Protein AF-A0A1W9IZM5-F1 (afdb_monomer_lite)

Radius of gyration: 18.17 Å; chains: 1; bounding box: 38×25×52 Å

Sequence (96 aa):
MEKETPLFQLLSEVMWLQVFVILGIMIIRSTKNGTNIFLDPPPWLRPWITKSTLWSLLGRQGEIFLSYLIGSLFVAIASILAIQRLLVLARQLGYL

Secondary structure (DSSP, 8-state):
------HHHHHHHHHHHHHHHHHHHHHHHHHHTT--TTTS--TTTTTT----HHHHHTHHHHHHHHHHHHHHHHHHHHHHHHHHHHHHHHHHTT--

pLDDT: mean 80.58, std 10.21, range [38.12, 92.38]

Foldseek 3Di:
DPPLDPLVVLVVLLVVLVVLLVVLVVLLVCLVVVNRCLLPNDPVCVVVRDDDPVCVVCPNVRVSVVSNVSSVCSNVVSVVVSVVSVVSSCVVVVVD

Structure (mmCIF, N/CA/C/O backbone):
data_AF-A0A1W9IZM5-F1
#
_entry.id   AF-A0A1W9IZM5-F1
#
loop_
_atom_site.group_PDB
_atom_site.id
_atom_site.type_symbol
_atom_site.label_atom_id
_atom_site.label_alt_id
_atom_site.label_comp_id
_atom_site.label_asym_id
_atom_site.label_entity_id
_atom_site.label_seq_id
_atom_site.pdbx_PDB_ins_code
_atom_site.Cartn_x
_atom_site.Cartn_y
_atom_site.Cartn_z
_atom_site.occupancy
_atom_site.B_iso_or_equiv
_atom_site.auth_seq_id
_atom_site.auth_comp_id
_atom_site.auth_asym_id
_atom_site.auth_atom_id
_atom_site.pdbx_PDB_model_num
ATOM 1 N N . MET A 1 1 ? -22.763 15.721 21.873 1.00 38.12 1 MET A N 1
ATOM 2 C CA . MET A 1 1 ? -23.120 14.290 21.817 1.00 38.12 1 MET A CA 1
ATOM 3 C C . MET A 1 1 ? -22.360 13.684 20.654 1.00 38.12 1 MET A C 1
ATOM 5 O O . MET A 1 1 ? -22.770 13.872 19.514 1.00 38.12 1 MET A O 1
ATOM 9 N N . GLU A 1 2 ? -21.208 13.070 20.922 1.00 47.31 2 GLU A N 1
ATOM 10 C CA . GLU A 1 2 ? -20.539 12.233 19.923 1.00 47.31 2 GLU A CA 1
ATOM 11 C C . GLU A 1 2 ? -21.500 11.094 19.586 1.00 47.31 2 GLU A C 1
ATOM 13 O O . GLU A 1 2 ? -21.940 10.369 20.475 1.00 47.31 2 GLU A O 1
ATOM 18 N N . LYS A 1 3 ? -21.919 10.997 18.321 1.00 52.22 3 LYS A N 1
ATOM 19 C CA . LYS A 1 3 ? -22.671 9.833 17.857 1.00 52.22 3 LYS A CA 1
ATOM 20 C C . LYS A 1 3 ? -21.733 8.645 17.999 1.00 52.22 3 LYS A C 1
ATOM 22 O O . LYS A 1 3 ? -20.772 8.556 17.238 1.00 52.22 3 LYS A O 1
ATOM 27 N N . GLU A 1 4 ? -21.993 7.780 18.972 1.00 59.34 4 GLU A N 1
ATOM 28 C CA . GLU A 1 4 ? -21.308 6.500 19.089 1.00 59.34 4 GLU A CA 1
ATOM 29 C C . GLU A 1 4 ? -21.434 5.789 17.742 1.00 59.34 4 GLU A C 1
ATOM 31 O O . GLU A 1 4 ? -22.525 5.405 17.316 1.00 59.34 4 GLU A O 1
ATOM 36 N N . THR A 1 5 ? -20.324 5.696 17.010 1.00 68.38 5 THR A N 1
ATOM 37 C CA . THR A 1 5 ? -20.284 4.903 15.786 1.00 68.38 5 THR A CA 1
ATOM 38 C C . THR A 1 5 ? -20.634 3.471 16.170 1.00 68.38 5 THR A C 1
ATOM 40 O O . THR A 1 5 ? -19.979 2.929 17.068 1.00 68.38 5 THR A O 1
ATOM 43 N N . PRO A 1 6 ? -21.651 2.858 15.541 1.00 81.62 6 PRO A N 1
ATOM 44 C CA . PRO A 1 6 ? -22.059 1.507 15.882 1.00 81.62 6 PRO A CA 1
ATOM 45 C C . PRO A 1 6 ? -20.880 0.547 15.680 1.00 81.62 6 PRO A C 1
ATOM 47 O O . PRO A 1 6 ? -20.173 0.643 14.676 1.00 81.62 6 PRO A O 1
ATOM 50 N N . LEU A 1 7 ? -20.685 -0.397 16.609 1.00 80.06 7 LEU A N 1
ATOM 51 C CA . LEU A 1 7 ? -19.585 -1.382 16.595 1.00 80.06 7 LEU A CA 1
ATOM 52 C C . LEU A 1 7 ? -19.398 -2.049 15.223 1.00 80.06 7 LEU A C 1
ATOM 54 O O . LEU A 1 7 ? -18.277 -2.244 14.755 1.00 80.06 7 LEU A O 1
ATOM 58 N N . PHE A 1 8 ? -20.510 -2.356 14.553 1.00 82.19 8 PHE A N 1
ATOM 59 C CA . PHE A 1 8 ? -20.516 -2.941 13.215 1.00 82.19 8 PHE A CA 1
ATOM 60 C C . PHE A 1 8 ? -19.842 -2.044 12.164 1.00 82.19 8 PHE A C 1
ATOM 62 O O . PHE A 1 8 ? -19.088 -2.535 11.324 1.00 82.19 8 PHE A O 1
ATOM 69 N N . GLN A 1 9 ? -20.057 -0.728 12.231 1.00 85.94 9 GLN A N 1
ATOM 70 C CA . GLN A 1 9 ? -19.419 0.226 11.330 1.00 85.94 9 GLN A CA 1
ATOM 71 C C . GLN A 1 9 ? -17.906 0.273 11.568 1.00 85.94 9 GLN A C 1
ATOM 73 O O . GLN A 1 9 ? -17.148 0.165 10.608 1.00 85.94 9 GLN A O 1
ATOM 78 N N . LEU A 1 10 ? -17.455 0.315 12.826 1.00 83.50 10 LEU A N 1
ATOM 79 C CA . LEU A 1 10 ? -16.024 0.286 13.163 1.00 83.50 10 LEU A CA 1
ATOM 80 C C . LEU A 1 10 ? -15.337 -1.004 12.694 1.00 83.50 10 LEU A C 1
ATOM 82 O O . LEU A 1 10 ? -14.249 -0.949 12.124 1.00 83.50 10 LEU A O 1
ATOM 86 N N . LEU A 1 11 ? -15.981 -2.161 12.875 1.00 83.94 11 LEU A N 1
ATOM 87 C CA . LEU A 1 11 ? -15.480 -3.436 12.354 1.00 83.94 11 LEU A CA 1
ATOM 88 C C . LEU A 1 11 ? -15.370 -3.418 10.827 1.00 83.94 11 LEU A C 1
ATOM 90 O O . LEU A 1 11 ? -14.350 -3.839 10.279 1.00 83.94 11 LEU A O 1
ATOM 94 N N . SER A 1 12 ? -16.386 -2.892 10.139 1.00 87.25 12 SER A N 1
ATOM 95 C CA . SER A 1 12 ? -16.358 -2.773 8.680 1.00 87.25 12 SER A CA 1
ATOM 96 C C . SER A 1 12 ? -15.235 -1.845 8.198 1.00 87.25 12 SER A C 1
ATOM 98 O O . SER A 1 12 ? -14.550 -2.174 7.233 1.00 87.25 12 SER A O 1
ATOM 100 N N . GLU A 1 13 ? -14.973 -0.741 8.905 1.00 86.00 13 GLU A N 1
ATOM 101 C CA . GLU A 1 13 ? -13.875 0.183 8.606 1.00 86.00 13 GLU A CA 1
ATOM 102 C C . GLU A 1 13 ? -12.509 -0.495 8.774 1.00 86.00 13 GLU A C 1
ATOM 104 O O . GLU A 1 13 ? -11.660 -0.389 7.889 1.00 86.00 13 GLU A O 1
ATOM 109 N N . VAL A 1 14 ? -12.301 -1.249 9.861 1.00 87.00 14 VAL A N 1
ATOM 110 C CA . VAL A 1 14 ? -11.065 -2.023 10.075 1.00 87.00 14 VAL A CA 1
ATOM 111 C C . VAL A 1 14 ? -10.863 -3.046 8.957 1.00 87.00 14 VAL A C 1
ATOM 113 O O . VAL A 1 14 ? -9.756 -3.163 8.431 1.00 87.00 14 VAL A O 1
ATOM 116 N N . MET A 1 15 ? -11.917 -3.761 8.554 1.00 87.62 15 MET A N 1
ATOM 117 C CA . MET A 1 15 ? -11.843 -4.737 7.461 1.00 87.62 15 MET A CA 1
ATOM 118 C C . MET A 1 15 ? -11.510 -4.089 6.119 1.00 87.62 15 MET A C 1
ATOM 120 O O . MET A 1 15 ? -10.640 -4.585 5.403 1.00 87.62 15 MET A O 1
ATOM 124 N N . TRP A 1 16 ? -12.122 -2.948 5.801 1.00 87.38 16 TRP A N 1
ATOM 125 C CA . TRP A 1 16 ? -11.793 -2.190 4.594 1.00 87.38 16 TRP A CA 1
ATOM 126 C C . TRP A 1 16 ? -10.341 -1.709 4.578 1.00 87.38 16 TRP A C 1
ATOM 128 O O . TRP A 1 16 ? -9.688 -1.762 3.538 1.00 87.38 16 TRP A O 1
ATOM 138 N N . LEU A 1 17 ? -9.795 -1.304 5.725 1.00 89.00 17 LEU A N 1
ATOM 139 C CA . LEU A 1 17 ? -8.389 -0.912 5.829 1.00 89.00 17 LEU A CA 1
ATOM 140 C C . LEU A 1 17 ? -7.438 -2.085 5.553 1.00 89.00 17 LEU A C 1
ATOM 142 O O . LEU A 1 17 ? -6.414 -1.897 4.896 1.00 89.00 17 LEU A O 1
ATOM 146 N N . GLN A 1 18 ? -7.797 -3.310 5.948 1.00 85.62 18 GLN A N 1
ATOM 147 C CA . GLN A 1 18 ? -6.997 -4.495 5.617 1.00 85.62 18 GLN A CA 1
ATOM 148 C C . GLN A 1 18 ? -6.945 -4.780 4.109 1.00 85.62 18 GLN A C 1
ATOM 150 O O . GLN A 1 18 ? -5.927 -5.267 3.619 1.00 85.62 18 GLN A O 1
ATOM 155 N N . VAL A 1 19 ? -7.978 -4.413 3.340 1.00 89.38 19 VAL A N 1
ATOM 156 C CA . VAL A 1 19 ? -7.938 -4.515 1.869 1.00 89.38 19 VAL A CA 1
ATOM 157 C C . VAL A 1 19 ? -6.797 -3.666 1.301 1.00 89.38 19 VAL A C 1
ATOM 159 O O . VAL A 1 19 ? -6.042 -4.140 0.453 1.00 89.38 19 VAL A O 1
ATOM 162 N N . PHE A 1 20 ? -6.602 -2.445 1.809 1.00 87.00 20 PHE A N 1
ATOM 163 C CA . PHE A 1 20 ? -5.494 -1.580 1.389 1.00 87.00 20 PHE A CA 1
ATOM 164 C C . PHE A 1 20 ? -4.121 -2.141 1.775 1.00 87.00 20 PHE A C 1
ATOM 166 O O . PHE A 1 20 ? -3.177 -2.031 0.991 1.00 87.00 20 PHE A O 1
ATOM 173 N N . VAL A 1 21 ? -4.009 -2.795 2.935 1.00 87.38 21 VAL A N 1
ATOM 174 C CA . VAL A 1 21 ? -2.784 -3.506 3.339 1.00 87.38 21 VAL A CA 1
ATOM 175 C C . VAL A 1 21 ? -2.471 -4.636 2.358 1.00 87.38 21 VAL A C 1
ATOM 177 O O . VAL A 1 21 ? -1.347 -4.729 1.862 1.00 87.38 21 VAL A O 1
ATOM 180 N N . ILE A 1 22 ? -3.465 -5.464 2.025 1.00 89.25 22 ILE A N 1
ATOM 181 C CA . ILE A 1 22 ? -3.309 -6.566 1.066 1.00 89.25 22 ILE A CA 1
ATOM 182 C C . ILE A 1 22 ? -2.888 -6.026 -0.304 1.00 89.25 22 ILE A C 1
ATOM 184 O O . ILE A 1 22 ? -1.946 -6.550 -0.897 1.00 89.25 22 ILE A O 1
ATOM 188 N N . LEU A 1 23 ? -3.517 -4.949 -0.783 1.00 87.50 23 LEU A N 1
ATOM 189 C CA . LEU A 1 23 ? -3.136 -4.296 -2.038 1.00 87.50 23 LEU A CA 1
ATOM 190 C C . LEU A 1 23 ? -1.686 -3.793 -2.006 1.00 87.50 23 LEU A C 1
ATOM 192 O O . LEU A 1 23 ? -0.934 -4.047 -2.947 1.00 87.50 23 LEU A O 1
ATOM 196 N N . GLY A 1 24 ? -1.256 -3.156 -0.913 1.00 86.56 24 GLY A N 1
ATOM 197 C CA . GLY A 1 24 ? 0.134 -2.731 -0.731 1.00 86.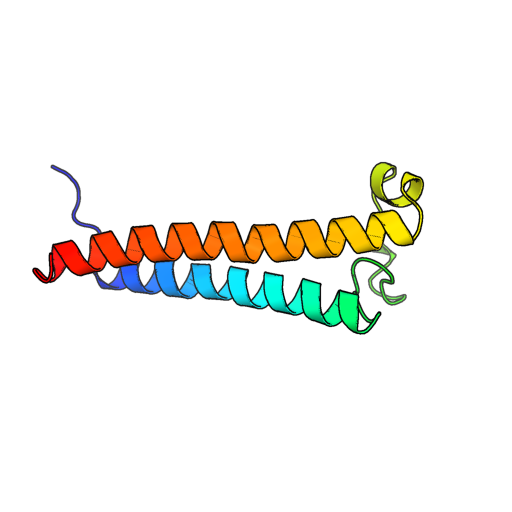56 24 GLY A CA 1
ATOM 198 C C . GLY A 1 24 ? 1.121 -3.904 -0.784 1.00 86.56 24 GLY A C 1
ATOM 199 O O . GLY A 1 24 ? 2.116 -3.848 -1.510 1.00 86.56 24 GLY A O 1
ATOM 200 N N . ILE A 1 25 ? 0.809 -5.016 -0.108 1.00 89.31 25 ILE A N 1
ATOM 201 C CA . ILE A 1 25 ? 1.608 -6.253 -0.157 1.00 89.31 25 ILE A CA 1
ATOM 202 C C . ILE A 1 25 ? 1.650 -6.828 -1.578 1.00 89.31 25 ILE A C 1
ATOM 204 O O . ILE A 1 25 ? 2.711 -7.256 -2.036 1.00 89.31 25 ILE A O 1
ATOM 208 N N . MET A 1 26 ? 0.526 -6.833 -2.299 1.00 88.69 26 MET A N 1
ATOM 209 C CA . MET A 1 26 ? 0.468 -7.307 -3.684 1.00 88.69 26 MET A CA 1
ATOM 210 C C . MET A 1 26 ? 1.331 -6.453 -4.619 1.00 88.69 26 MET A C 1
ATOM 212 O O . MET A 1 26 ? 2.027 -7.009 -5.472 1.00 88.69 26 MET A O 1
ATOM 216 N N . ILE A 1 27 ? 1.355 -5.129 -4.440 1.00 86.75 27 ILE A N 1
ATOM 217 C CA . ILE A 1 27 ? 2.238 -4.220 -5.190 1.00 86.75 27 ILE A CA 1
ATOM 218 C C . ILE A 1 27 ? 3.709 -4.540 -4.895 1.00 86.75 27 ILE A C 1
ATOM 220 O O . ILE A 1 27 ? 4.497 -4.724 -5.822 1.00 86.75 27 ILE A O 1
ATOM 224 N N . ILE A 1 28 ? 4.087 -4.688 -3.623 1.00 87.25 28 ILE A N 1
ATOM 225 C CA . ILE A 1 28 ? 5.460 -5.046 -3.224 1.00 87.25 28 ILE A CA 1
ATOM 226 C C . ILE A 1 28 ? 5.860 -6.400 -3.824 1.00 87.25 28 ILE A C 1
ATOM 228 O O . ILE A 1 28 ? 6.929 -6.535 -4.421 1.00 87.25 28 ILE A O 1
ATOM 232 N N . ARG A 1 29 ? 4.997 -7.413 -3.697 1.00 88.38 29 ARG A N 1
ATOM 233 C CA . ARG A 1 29 ? 5.272 -8.775 -4.168 1.00 88.38 29 ARG A CA 1
ATOM 234 C C . ARG A 1 29 ? 5.374 -8.846 -5.690 1.00 88.38 29 ARG A C 1
ATOM 236 O O . ARG A 1 29 ? 6.290 -9.482 -6.200 1.00 88.38 29 ARG A O 1
ATOM 243 N N . SER A 1 30 ? 4.465 -8.195 -6.411 1.00 85.69 30 SER A N 1
ATOM 244 C CA . SER A 1 30 ? 4.520 -8.129 -7.876 1.00 85.69 30 SER A CA 1
ATOM 245 C C . SER A 1 30 ? 5.744 -7.356 -8.362 1.00 85.69 30 SER A C 1
ATOM 247 O O . SER A 1 30 ? 6.371 -7.776 -9.330 1.00 85.69 30 SER A O 1
ATOM 249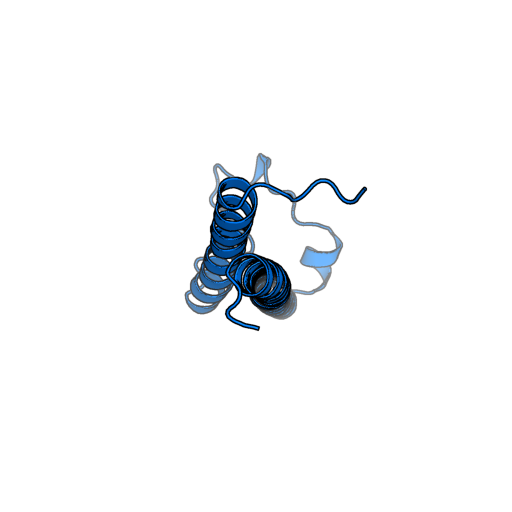 N N . THR A 1 31 ? 6.155 -6.300 -7.651 1.00 85.56 31 THR A N 1
ATOM 250 C CA . THR A 1 31 ? 7.406 -5.573 -7.932 1.00 85.56 31 THR A CA 1
ATOM 251 C C . THR A 1 31 ? 8.617 -6.481 -7.749 1.00 85.56 31 THR A C 1
ATOM 253 O O . THR A 1 31 ? 9.461 -6.557 -8.638 1.00 85.56 31 THR A O 1
ATOM 256 N N . LYS A 1 32 ? 8.673 -7.239 -6.647 1.00 85.62 32 LYS A N 1
ATOM 257 C CA . LYS A 1 32 ? 9.742 -8.213 -6.387 1.00 85.62 32 LYS A CA 1
ATOM 258 C C . LYS A 1 32 ? 9.816 -9.309 -7.449 1.00 85.62 32 LYS A C 1
ATOM 260 O O . LYS A 1 32 ? 10.909 -9.715 -7.826 1.00 85.62 32 LYS A O 1
ATOM 265 N N . ASN A 1 33 ? 8.664 -9.763 -7.935 1.00 85.81 33 ASN A N 1
ATOM 266 C CA . ASN A 1 33 ? 8.574 -10.787 -8.973 1.00 85.81 33 ASN A CA 1
ATOM 267 C C . ASN A 1 33 ? 8.755 -10.236 -10.399 1.00 85.81 33 ASN A C 1
ATOM 269 O O . ASN A 1 33 ? 8.741 -11.015 -11.346 1.00 85.81 33 ASN A O 1
ATOM 273 N N . GLY A 1 34 ? 8.879 -8.915 -10.576 1.00 79.44 34 GLY A N 1
ATOM 274 C CA . GLY A 1 34 ? 8.948 -8.284 -11.897 1.00 79.44 34 GLY A CA 1
ATOM 275 C C . GLY A 1 34 ? 7.641 -8.344 -12.700 1.00 79.44 34 GLY A C 1
ATOM 276 O O . GLY A 1 34 ? 7.644 -8.042 -13.886 1.00 79.44 34 GLY A O 1
ATOM 277 N N . THR A 1 35 ? 6.520 -8.716 -12.0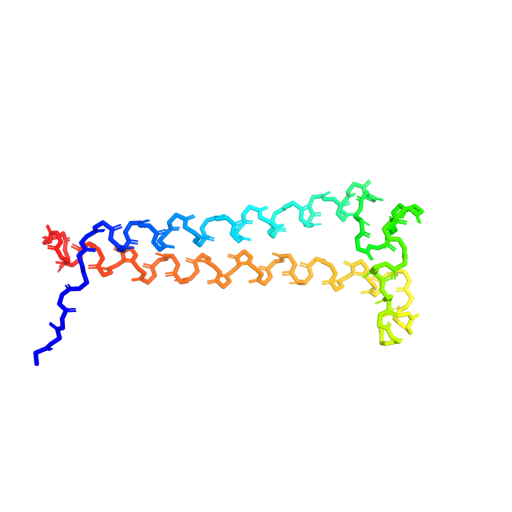76 1.00 79.69 35 THR A N 1
ATOM 278 C CA . THR A 1 35 ? 5.192 -8.828 -12.710 1.00 79.69 35 THR A CA 1
ATOM 279 C C . THR A 1 35 ? 4.285 -7.649 -12.357 1.00 79.69 35 THR A C 1
ATOM 281 O O . THR A 1 35 ? 3.060 -7.776 -12.363 1.00 79.69 35 THR A O 1
ATOM 284 N N . ASN A 1 36 ? 4.861 -6.522 -11.938 1.00 78.12 36 ASN A N 1
ATOM 285 C CA . ASN A 1 36 ? 4.079 -5.366 -11.531 1.00 78.12 36 ASN A CA 1
ATOM 286 C C . ASN A 1 36 ? 3.449 -4.702 -12.761 1.00 78.12 36 ASN A C 1
ATOM 288 O O . ASN A 1 36 ? 4.139 -4.104 -13.583 1.00 78.12 36 ASN A O 1
ATOM 292 N N . ILE A 1 37 ? 2.120 -4.778 -12.833 1.00 70.94 37 ILE A N 1
ATOM 293 C CA . ILE A 1 37 ? 1.285 -4.222 -13.904 1.00 70.94 37 ILE A CA 1
ATOM 294 C C . ILE A 1 37 ? 1.467 -2.699 -14.032 1.00 70.94 37 ILE A C 1
ATOM 296 O O . ILE A 1 37 ? 1.287 -2.153 -15.113 1.00 70.94 37 ILE A O 1
ATOM 300 N N . PHE A 1 38 ? 1.861 -2.004 -12.963 1.00 73.62 38 PHE A N 1
ATOM 301 C CA . PHE A 1 38 ? 2.159 -0.571 -13.017 1.00 73.62 38 PHE A CA 1
ATOM 302 C C . PHE A 1 38 ? 3.508 -0.270 -13.687 1.00 73.62 38 PHE A C 1
ATOM 304 O O . PHE A 1 38 ? 3.656 0.767 -14.331 1.00 73.62 38 PHE A O 1
ATOM 311 N N . LEU A 1 39 ? 4.483 -1.175 -13.559 1.00 73.12 39 LEU A N 1
ATOM 312 C CA . LEU A 1 39 ? 5.803 -1.038 -14.181 1.00 73.12 39 LEU A CA 1
ATOM 313 C C . LEU A 1 39 ? 5.771 -1.474 -15.645 1.00 73.12 39 LEU A C 1
ATOM 315 O O . LEU A 1 39 ? 6.220 -0.732 -16.520 1.00 73.12 39 LEU A O 1
ATOM 319 N N . ASP A 1 40 ? 5.186 -2.645 -15.892 1.00 74.88 40 ASP A N 1
ATOM 320 C CA . ASP A 1 40 ? 5.085 -3.286 -17.199 1.00 74.88 40 ASP A CA 1
ATOM 321 C C . ASP A 1 40 ? 3.613 -3.688 -17.463 1.00 74.88 40 ASP A C 1
ATOM 323 O O . ASP A 1 40 ? 3.237 -4.854 -17.301 1.00 74.88 40 ASP A O 1
ATOM 327 N N . PRO A 1 41 ? 2.738 -2.732 -17.847 1.00 75.31 41 PRO A N 1
ATOM 328 C CA . PRO A 1 41 ? 1.325 -3.011 -18.085 1.00 75.31 41 PRO A CA 1
ATOM 329 C C . PRO A 1 41 ? 1.126 -3.908 -19.315 1.00 75.31 41 PRO A C 1
ATOM 331 O O . PRO A 1 41 ? 1.756 -3.680 -20.361 1.00 75.31 41 PRO A O 1
ATOM 334 N N . PRO A 1 42 ? 0.214 -4.897 -19.244 1.00 74.81 42 PRO A N 1
ATOM 335 C CA . PRO A 1 42 ? -0.085 -5.752 -20.377 1.00 74.81 42 PRO A CA 1
ATOM 336 C C . PRO A 1 42 ? -0.764 -4.946 -21.501 1.00 74.81 42 PRO A C 1
ATOM 338 O O . PRO A 1 42 ? -1.373 -3.903 -21.242 1.00 74.81 42 PRO A O 1
ATOM 341 N N . PRO A 1 43 ? -0.685 -5.408 -22.764 1.00 78.00 43 PRO A N 1
ATOM 342 C CA . PRO A 1 43 ? -1.044 -4.600 -23.935 1.00 78.00 43 PRO A CA 1
ATOM 343 C C . PRO A 1 43 ? -2.466 -4.025 -23.913 1.00 78.00 43 PRO A C 1
ATOM 345 O O . PRO A 1 43 ? -2.681 -2.911 -24.375 1.00 78.00 43 PRO A O 1
ATOM 348 N N . TRP A 1 44 ? -3.419 -4.753 -23.331 1.00 80.19 44 TRP A N 1
ATOM 349 C CA . TRP A 1 44 ? -4.822 -4.345 -23.210 1.00 80.19 44 TRP A CA 1
ATOM 350 C C . TRP A 1 44 ? -5.068 -3.271 -22.133 1.00 80.19 44 TRP A C 1
ATOM 352 O O . TRP A 1 44 ? -6.058 -2.549 -22.205 1.00 80.19 44 TRP A O 1
ATOM 362 N N . LEU A 1 45 ? -4.159 -3.129 -21.162 1.00 75.19 45 LEU A N 1
ATOM 363 C CA . LEU A 1 45 ? -4.206 -2.122 -20.091 1.00 75.19 45 LEU A CA 1
ATOM 364 C C . LEU A 1 45 ? -3.407 -0.859 -20.420 1.00 75.19 45 LEU A C 1
ATOM 366 O O . LEU A 1 45 ? -3.675 0.191 -19.843 1.00 75.19 45 LEU A O 1
ATOM 370 N N . ARG A 1 46 ? -2.458 -0.928 -21.363 1.00 72.44 46 ARG A N 1
ATOM 371 C CA . ARG A 1 46 ? -1.657 0.230 -21.800 1.00 72.44 46 ARG A CA 1
ATOM 372 C C . ARG A 1 46 ? -2.471 1.482 -22.165 1.00 72.44 46 ARG A C 1
ATOM 374 O O . ARG A 1 46 ? -2.019 2.557 -21.791 1.00 72.44 46 ARG A O 1
ATOM 381 N N . PRO A 1 47 ? -3.637 1.403 -22.840 1.00 76.12 47 PRO A N 1
ATOM 382 C CA . PRO A 1 47 ? -4.424 2.598 -23.167 1.00 76.12 47 PRO A CA 1
ATOM 383 C C . PRO A 1 47 ? -4.987 3.311 -21.932 1.00 76.12 47 PRO A C 1
ATOM 385 O O . PRO A 1 47 ? -5.257 4.505 -21.975 1.00 76.12 47 PRO A O 1
ATOM 388 N N . TRP A 1 48 ? -5.172 2.566 -20.842 1.00 73.88 48 TRP A N 1
ATOM 389 C CA . TRP A 1 48 ? -5.806 3.025 -19.607 1.00 73.88 48 TRP A CA 1
ATOM 390 C C . TRP A 1 48 ? -4.784 3.445 -18.545 1.00 73.88 48 TRP A C 1
ATOM 392 O O . TRP A 1 48 ? -5.127 4.158 -17.607 1.00 73.88 48 TRP A O 1
ATOM 402 N N . ILE A 1 49 ? -3.529 3.011 -18.694 1.00 70.00 49 ILE A N 1
ATOM 403 C CA . ILE A 1 49 ? -2.412 3.355 -17.816 1.00 70.00 49 ILE A CA 1
ATOM 404 C C . ILE A 1 49 ? -1.454 4.253 -18.596 1.00 70.00 49 ILE A C 1
ATOM 406 O O . ILE A 1 49 ? -0.490 3.800 -19.215 1.00 70.00 49 ILE A O 1
ATOM 410 N N . THR A 1 50 ? -1.704 5.558 -18.553 1.00 63.56 50 THR A N 1
ATOM 411 C CA . THR A 1 50 ? -0.725 6.559 -18.974 1.00 63.56 50 THR A CA 1
ATOM 412 C C . THR A 1 50 ? 0.376 6.633 -17.921 1.00 63.56 50 THR A C 1
ATOM 414 O O . THR A 1 50 ? 0.159 7.113 -16.807 1.00 63.56 50 THR A O 1
ATOM 417 N N . LYS A 1 51 ? 1.583 6.152 -18.255 1.00 63.94 51 LYS A N 1
ATOM 418 C CA . LYS A 1 51 ? 2.760 6.403 -17.414 1.00 63.94 51 LYS A CA 1
ATOM 419 C C . LYS A 1 51 ? 2.925 7.916 -17.276 1.00 63.94 51 LYS A C 1
ATOM 421 O O . LYS A 1 51 ? 3.087 8.621 -18.269 1.00 63.94 51 LYS A O 1
ATOM 426 N N . SER A 1 52 ? 2.866 8.404 -16.039 1.00 66.44 52 SER A N 1
ATOM 427 C CA . SER A 1 52 ? 3.169 9.797 -15.717 1.00 66.44 52 SER A CA 1
ATOM 428 C C . SER A 1 52 ? 4.552 10.159 -16.268 1.00 66.44 52 SER A C 1
ATOM 430 O O . SER A 1 52 ? 5.497 9.378 -16.144 1.00 66.44 52 SER A O 1
ATOM 432 N N . THR A 1 53 ? 4.697 11.345 -16.859 1.00 62.09 53 THR A N 1
ATOM 433 C CA . THR A 1 53 ? 5.983 11.856 -17.364 1.00 62.09 53 THR A CA 1
ATOM 434 C C . THR A 1 53 ? 7.070 11.812 -16.288 1.00 62.09 53 THR A C 1
ATOM 436 O O . THR A 1 53 ? 8.199 11.426 -16.582 1.00 62.09 53 THR A O 1
ATOM 439 N N . LEU A 1 54 ? 6.715 12.079 -15.025 1.00 61.91 54 LEU A N 1
ATOM 440 C CA . LEU A 1 54 ? 7.614 11.948 -13.872 1.00 61.91 54 LEU A CA 1
ATOM 441 C C . LEU A 1 54 ? 8.092 10.509 -13.638 1.00 61.91 54 LEU A C 1
ATOM 443 O O . LEU A 1 54 ? 9.257 10.302 -13.317 1.00 61.91 54 LEU A O 1
ATOM 447 N N . TRP A 1 55 ? 7.221 9.515 -13.823 1.00 67.00 55 TRP A N 1
ATOM 448 C CA . TRP A 1 55 ? 7.604 8.103 -13.723 1.00 67.00 55 TRP A CA 1
ATOM 449 C C . TRP A 1 55 ? 8.566 7.700 -14.839 1.00 67.00 55 TRP A C 1
ATOM 451 O O . TRP A 1 55 ? 9.573 7.055 -14.566 1.00 67.00 55 TRP A O 1
ATOM 461 N N . SER A 1 56 ? 8.318 8.158 -16.070 1.00 66.56 56 SER A N 1
ATOM 462 C CA . SER A 1 56 ? 9.194 7.845 -17.207 1.00 66.56 56 SER A CA 1
ATOM 463 C C . SER A 1 56 ? 10.600 8.452 -17.082 1.00 66.56 56 SER A C 1
ATOM 465 O O . SER A 1 56 ? 11.568 7.861 -17.557 1.00 66.56 56 SER A O 1
ATOM 467 N N . LEU A 1 57 ? 10.727 9.601 -16.402 1.00 74.00 57 LEU A N 1
ATOM 468 C CA . LEU A 1 57 ? 11.998 10.307 -16.194 1.00 74.00 57 LEU A CA 1
ATOM 469 C C . LEU A 1 57 ? 12.916 9.621 -15.172 1.00 74.00 57 LEU A C 1
ATOM 471 O O . LEU A 1 57 ? 14.129 9.800 -15.222 1.00 74.00 57 LEU A O 1
ATOM 475 N N . LEU A 1 58 ? 12.357 8.830 -14.256 1.00 75.44 58 LEU A N 1
ATOM 476 C CA . LEU A 1 58 ? 13.102 8.172 -13.177 1.00 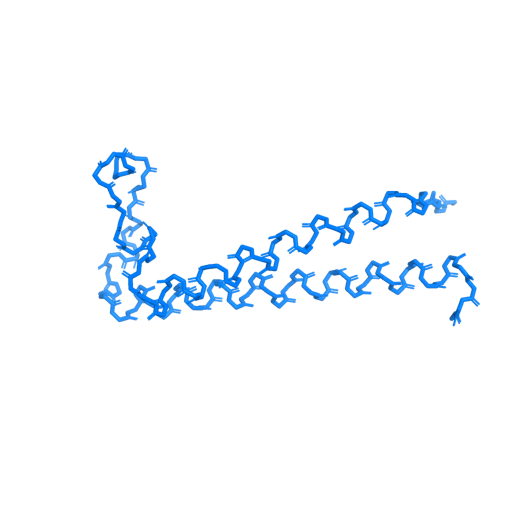75.44 58 LEU A CA 1
ATOM 477 C C . LEU A 1 58 ? 13.872 6.922 -13.633 1.00 75.44 58 LEU A C 1
ATOM 479 O O . LEU A 1 58 ? 14.683 6.377 -12.880 1.00 75.44 58 LEU A O 1
ATOM 483 N N . GLY A 1 59 ? 13.619 6.456 -14.858 1.00 79.94 59 GLY A N 1
ATOM 484 C CA . GLY A 1 59 ? 14.160 5.204 -15.369 1.00 79.94 59 GLY A CA 1
ATOM 485 C C . GLY A 1 59 ? 13.665 3.980 -14.587 1.00 79.94 59 GLY A C 1
ATOM 486 O O . GLY A 1 59 ? 12.977 4.069 -13.569 1.00 79.94 59 GLY A O 1
ATOM 487 N N . ARG A 1 60 ? 14.038 2.784 -15.053 1.00 80.38 60 ARG A N 1
ATOM 488 C CA . ARG A 1 60 ? 13.476 1.524 -14.534 1.00 80.38 60 ARG A CA 1
ATOM 489 C C . ARG A 1 60 ? 13.729 1.303 -13.037 1.00 80.38 60 ARG A C 1
ATOM 491 O O . ARG A 1 60 ? 12.853 0.809 -12.336 1.00 80.38 60 ARG A O 1
ATOM 498 N N . GLN A 1 61 ? 14.909 1.671 -12.535 1.00 81.44 61 GLN A N 1
ATOM 499 C CA . GLN A 1 61 ? 15.233 1.513 -11.111 1.00 81.44 61 GLN A CA 1
ATOM 500 C C . GLN A 1 61 ? 14.431 2.472 -10.221 1.00 81.44 61 GLN A C 1
ATOM 502 O O . GLN A 1 61 ? 13.989 2.071 -9.144 1.00 81.44 61 GLN A O 1
ATOM 507 N N . GLY A 1 62 ? 14.193 3.706 -10.675 1.00 82.88 62 GLY A N 1
ATOM 508 C CA . GLY A 1 62 ? 13.387 4.670 -9.932 1.00 82.88 62 GLY A CA 1
ATOM 509 C C . GLY A 1 62 ? 11.898 4.313 -9.924 1.00 82.88 62 GLY A C 1
ATOM 510 O O . GLY A 1 62 ? 11.251 4.440 -8.886 1.00 82.88 62 GLY A O 1
ATOM 511 N N . GLU A 1 63 ? 11.365 3.766 -11.022 1.00 83.06 63 GLU A N 1
ATOM 512 C CA . GLU A 1 63 ? 9.994 3.236 -11.048 1.00 83.06 63 GLU A CA 1
ATOM 513 C C . GLU A 1 63 ? 9.817 2.057 -10.061 1.00 83.06 63 GLU A C 1
ATOM 515 O O . GLU A 1 63 ? 8.828 1.996 -9.321 1.00 83.06 63 GLU A O 1
ATOM 520 N N . ILE A 1 64 ? 10.797 1.142 -9.989 1.00 84.31 64 ILE A N 1
ATOM 521 C CA . ILE A 1 64 ? 10.814 0.034 -9.014 1.00 84.31 64 ILE A CA 1
ATOM 522 C C . ILE A 1 64 ? 10.839 0.574 -7.580 1.00 84.31 64 ILE A C 1
ATOM 524 O O . ILE A 1 64 ? 10.051 0.131 -6.741 1.00 84.31 64 ILE A O 1
ATOM 528 N N . PHE A 1 65 ? 11.715 1.543 -7.298 1.00 85.81 65 PHE A N 1
ATOM 529 C CA . PHE A 1 65 ? 11.805 2.175 -5.982 1.00 85.81 65 PHE A CA 1
ATOM 530 C C . PHE A 1 65 ? 10.476 2.820 -5.573 1.00 85.81 65 PHE A C 1
ATOM 532 O O . PHE A 1 65 ? 9.987 2.569 -4.472 1.00 85.81 65 PHE A O 1
ATOM 539 N N . LEU A 1 66 ? 9.841 3.578 -6.471 1.00 85.38 66 LEU A N 1
ATOM 540 C CA . LEU A 1 66 ? 8.534 4.180 -6.210 1.00 85.38 66 LEU A CA 1
ATOM 541 C C . LEU A 1 66 ? 7.443 3.139 -5.968 1.00 85.38 66 LEU A C 1
ATOM 543 O O . LEU A 1 66 ? 6.605 3.338 -5.094 1.00 85.38 66 LEU A O 1
ATOM 547 N N . SER A 1 67 ? 7.457 2.019 -6.687 1.00 86.31 67 SER A N 1
ATOM 548 C CA . SER A 1 67 ? 6.484 0.944 -6.467 1.00 86.31 67 SER A CA 1
ATOM 549 C C . SER A 1 67 ? 6.611 0.336 -5.066 1.00 86.31 67 SER A C 1
ATOM 551 O O . SER A 1 67 ? 5.601 0.127 -4.390 1.00 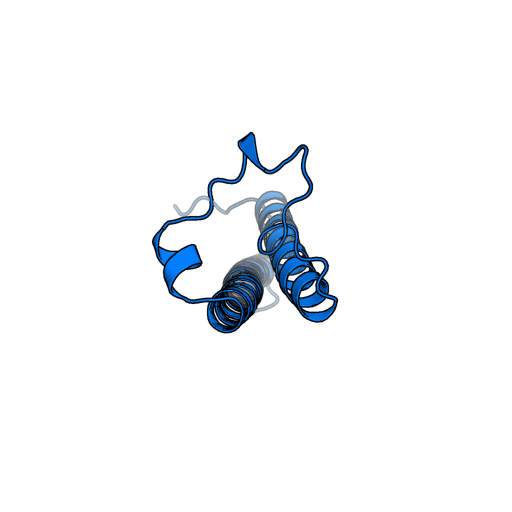86.31 67 SER A O 1
ATOM 553 N N . TYR A 1 68 ? 7.840 0.116 -4.586 1.00 87.06 68 TYR A N 1
ATOM 554 C CA . TYR A 1 68 ? 8.079 -0.309 -3.204 1.00 87.06 68 TYR A CA 1
ATOM 555 C C . TYR A 1 68 ? 7.685 0.761 -2.184 1.00 87.06 68 TYR A C 1
ATOM 557 O O . TYR A 1 68 ? 7.089 0.436 -1.155 1.00 87.06 68 TYR A O 1
ATOM 565 N N . LEU A 1 69 ? 7.981 2.030 -2.466 1.00 89.69 69 LEU A N 1
ATOM 566 C CA . LEU A 1 69 ? 7.621 3.145 -1.597 1.00 89.69 69 LEU A CA 1
ATOM 567 C C . LEU A 1 69 ? 6.098 3.255 -1.453 1.00 89.69 69 LEU A C 1
ATOM 569 O O . LEU A 1 69 ? 5.588 3.287 -0.342 1.00 89.69 69 LEU A O 1
ATOM 573 N N . ILE A 1 70 ? 5.364 3.234 -2.565 1.00 87.88 70 ILE A N 1
ATOM 574 C CA . ILE A 1 70 ? 3.899 3.307 -2.574 1.00 87.88 70 ILE A CA 1
ATOM 575 C C . ILE A 1 70 ? 3.308 2.096 -1.855 1.00 87.88 70 ILE A C 1
ATOM 577 O O . ILE A 1 70 ? 2.485 2.262 -0.957 1.00 87.88 70 ILE A O 1
ATOM 581 N N . GLY A 1 71 ? 3.749 0.883 -2.199 1.00 87.12 71 GLY A N 1
ATOM 582 C CA . GLY A 1 71 ? 3.254 -0.335 -1.561 1.00 87.12 71 GLY A CA 1
ATOM 583 C C . GLY A 1 71 ? 3.489 -0.346 -0.047 1.00 87.12 71 GLY A C 1
ATOM 584 O O . GLY A 1 71 ? 2.585 -0.694 0.711 1.00 87.12 71 GLY A O 1
ATOM 585 N N . SER A 1 72 ? 4.667 0.092 0.409 1.00 88.00 72 SER A N 1
ATOM 586 C CA . SER A 1 72 ? 4.980 0.170 1.842 1.00 88.00 72 SER A CA 1
ATOM 587 C C . SER A 1 72 ? 4.203 1.280 2.554 1.00 88.00 72 SER A C 1
ATOM 589 O O . SER A 1 72 ? 3.729 1.063 3.669 1.00 88.00 72 SER A O 1
ATOM 591 N N . LEU A 1 73 ? 3.978 2.423 1.898 1.00 90.69 73 LEU A N 1
ATOM 592 C CA . LEU A 1 73 ? 3.155 3.513 2.422 1.00 90.69 73 LEU A CA 1
ATOM 593 C C . LEU A 1 73 ? 1.695 3.077 2.616 1.00 90.69 73 LEU A C 1
ATOM 595 O O . LEU A 1 73 ? 1.114 3.351 3.664 1.00 90.69 73 LEU A O 1
ATOM 599 N N . PHE A 1 74 ? 1.123 2.350 1.648 1.00 87.31 74 PHE A N 1
ATOM 600 C CA . PHE A 1 74 ? -0.219 1.769 1.769 1.00 87.31 74 PHE A CA 1
ATOM 601 C C . PHE A 1 74 ? -0.327 0.855 2.989 1.00 87.31 74 PHE A C 1
ATOM 603 O O . PHE A 1 74 ? -1.249 1.009 3.787 1.00 87.31 74 PHE A O 1
ATOM 610 N N . VAL A 1 75 ? 0.638 -0.053 3.164 1.00 90.31 75 VAL A N 1
ATOM 611 C CA . VAL A 1 75 ? 0.678 -0.958 4.320 1.00 90.31 75 VAL A CA 1
ATOM 612 C C . VAL A 1 75 ? 0.777 -0.171 5.626 1.00 90.31 75 VAL A C 1
ATOM 614 O O . VAL A 1 75 ? -0.003 -0.423 6.543 1.00 90.31 75 VAL A O 1
ATOM 617 N N . ALA A 1 76 ? 1.693 0.794 5.716 1.00 91.12 76 ALA A N 1
ATOM 618 C CA . ALA A 1 76 ? 1.924 1.560 6.936 1.00 91.12 76 ALA A CA 1
ATOM 619 C C . ALA A 1 76 ? 0.706 2.410 7.328 1.00 91.12 76 ALA A C 1
ATOM 621 O O . ALA A 1 76 ? 0.207 2.285 8.446 1.00 91.12 76 ALA A O 1
ATOM 622 N N . ILE A 1 77 ? 0.188 3.233 6.410 1.00 91.12 77 ILE A N 1
ATOM 623 C CA . ILE A 1 77 ? -0.939 4.135 6.689 1.00 91.12 77 ILE A CA 1
ATOM 624 C C . ILE A 1 77 ? -2.195 3.335 7.032 1.00 91.12 77 ILE A C 1
ATOM 626 O O . ILE A 1 77 ? -2.848 3.624 8.035 1.00 91.12 77 ILE A O 1
ATOM 630 N N . ALA A 1 78 ? -2.523 2.308 6.243 1.00 89.50 78 ALA A N 1
ATOM 631 C CA . ALA A 1 78 ? -3.715 1.506 6.493 1.00 89.50 78 ALA A CA 1
ATOM 632 C C . ALA A 1 78 ? -3.621 0.743 7.823 1.00 89.50 78 ALA A C 1
ATOM 634 O O . ALA A 1 78 ? -4.607 0.677 8.554 1.00 89.50 78 ALA A O 1
ATOM 635 N N . SER A 1 79 ? -2.433 0.247 8.188 1.00 87.81 79 SER A N 1
ATOM 636 C CA . SER A 1 79 ? -2.211 -0.400 9.488 1.00 87.81 79 SER A CA 1
ATOM 637 C C . SER A 1 79 ? -2.364 0.582 10.651 1.00 87.81 79 SER A C 1
ATOM 639 O O . SER A 1 79 ? -3.020 0.256 11.637 1.00 87.81 79 SER A O 1
ATOM 641 N N . ILE A 1 80 ? -1.818 1.799 10.538 1.00 92.38 80 ILE A N 1
ATOM 642 C CA . ILE A 1 80 ? -1.958 2.840 11.570 1.00 92.38 80 ILE A CA 1
ATOM 643 C C . ILE A 1 80 ? -3.433 3.206 11.765 1.00 92.38 80 ILE A C 1
ATOM 645 O O . ILE A 1 80 ? -3.916 3.233 12.897 1.00 92.38 80 ILE A O 1
ATOM 649 N N . LEU A 1 81 ? -4.167 3.439 10.674 1.00 90.44 81 LEU A N 1
ATOM 650 C CA . LEU A 1 81 ? -5.598 3.732 10.735 1.00 90.44 81 LEU A CA 1
ATOM 651 C C . LEU A 1 81 ? -6.389 2.555 11.323 1.00 90.44 81 LEU A C 1
ATOM 653 O O . LEU A 1 81 ? -7.290 2.769 12.132 1.00 90.44 81 LEU A O 1
ATOM 657 N N . ALA A 1 82 ? -6.035 1.314 10.977 1.00 88.25 82 ALA A N 1
ATOM 658 C CA . ALA A 1 82 ? -6.696 0.129 11.515 1.00 88.25 82 ALA A CA 1
ATOM 659 C C . ALA A 1 82 ? -6.475 0.010 13.028 1.00 88.25 82 ALA A C 1
ATOM 661 O O . ALA A 1 82 ? -7.425 -0.249 13.762 1.00 88.25 82 ALA A O 1
ATOM 662 N N . ILE A 1 83 ? -5.255 0.273 13.509 1.00 89.12 83 ILE A N 1
ATOM 663 C CA . ILE A 1 83 ? -4.940 0.304 14.944 1.00 89.12 83 ILE A CA 1
ATOM 664 C C . ILE A 1 83 ? -5.745 1.397 15.650 1.00 89.12 83 ILE A C 1
ATOM 666 O O . ILE A 1 83 ? -6.335 1.132 16.694 1.00 89.12 83 ILE A O 1
ATOM 670 N N . GLN A 1 84 ? -5.831 2.604 15.081 1.00 88.62 84 GLN A N 1
ATOM 671 C CA . GLN A 1 84 ? -6.645 3.680 15.659 1.00 88.62 84 GLN A CA 1
ATOM 672 C C . GLN A 1 84 ? -8.112 3.260 15.814 1.00 88.62 84 GLN A C 1
ATOM 674 O O . GLN A 1 84 ? -8.705 3.471 16.871 1.00 88.62 84 GLN A O 1
ATOM 679 N N . ARG A 1 85 ? -8.692 2.614 14.796 1.00 85.38 85 ARG A N 1
ATOM 680 C CA . ARG A 1 85 ? -10.077 2.119 14.845 1.00 85.38 85 ARG A CA 1
ATOM 681 C C . ARG A 1 85 ? -10.251 0.960 15.827 1.00 85.38 85 ARG A C 1
ATOM 683 O O . ARG A 1 85 ? -11.245 0.932 16.546 1.00 85.38 85 ARG A O 1
ATOM 690 N N . LEU A 1 86 ? -9.275 0.058 15.924 1.00 86.50 86 LEU A N 1
ATOM 691 C CA . LEU A 1 86 ? -9.266 -1.020 16.918 1.00 86.50 86 LEU A CA 1
ATOM 692 C C . LEU A 1 86 ? -9.181 -0.488 18.353 1.00 86.50 86 LEU A C 1
ATOM 694 O O . LEU A 1 86 ? -9.851 -1.021 19.229 1.00 86.50 86 LEU A O 1
ATOM 698 N N . LEU A 1 87 ? -8.417 0.580 18.602 1.00 87.50 87 LEU A N 1
ATOM 699 C CA . LEU A 1 87 ? -8.363 1.227 19.917 1.00 87.50 87 LEU A CA 1
ATOM 700 C C . LEU A 1 87 ? -9.710 1.849 20.302 1.00 87.50 87 LEU A C 1
ATOM 702 O O . LEU A 1 87 ? -10.128 1.741 21.453 1.00 87.50 87 LEU A O 1
ATOM 706 N N . VAL A 1 88 ? -10.414 2.464 19.346 1.00 86.56 88 VAL A N 1
ATOM 707 C CA . VAL A 1 88 ? -11.779 2.973 19.568 1.00 86.56 88 VAL A CA 1
ATOM 708 C C . VAL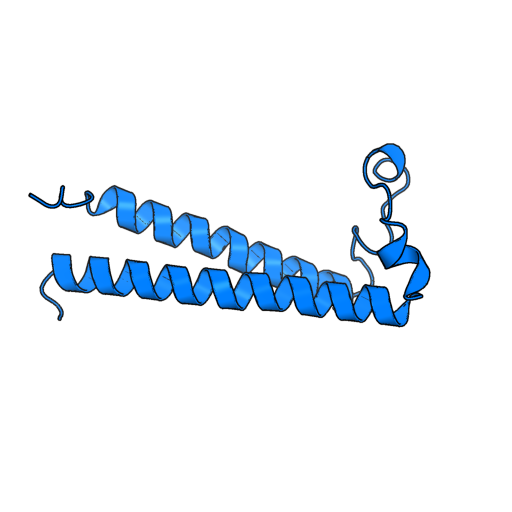 A 1 88 ? -12.744 1.823 19.866 1.00 86.56 88 VAL A C 1
ATOM 710 O O . VAL A 1 88 ? -13.527 1.917 20.809 1.00 86.56 88 VAL A O 1
ATOM 713 N N . LEU A 1 89 ? -12.647 0.715 19.124 1.00 84.56 89 LEU A N 1
ATOM 714 C CA . LEU A 1 89 ? -13.439 -0.493 19.367 1.00 84.56 89 LEU A CA 1
ATOM 715 C C . LEU A 1 89 ? -13.176 -1.072 20.769 1.00 84.56 89 LEU A C 1
ATOM 717 O O . LEU A 1 89 ? -14.113 -1.401 21.490 1.00 84.56 89 LEU A O 1
ATOM 721 N N . ALA A 1 90 ? -11.907 -1.160 21.177 1.00 85.00 90 ALA A N 1
ATOM 722 C CA . ALA A 1 90 ? -11.507 -1.673 22.486 1.00 85.00 90 ALA A CA 1
ATOM 723 C C . ALA A 1 90 ? -12.064 -0.820 23.636 1.00 85.00 90 ALA A C 1
ATOM 725 O O . ALA A 1 90 ? -12.559 -1.378 24.615 1.00 85.00 90 ALA A O 1
ATOM 726 N N . ARG A 1 91 ? -12.056 0.514 23.483 1.00 85.38 91 ARG A N 1
ATOM 727 C CA . ARG A 1 91 ? -12.683 1.445 24.437 1.00 85.38 91 ARG A CA 1
ATOM 728 C C . ARG A 1 91 ? -14.196 1.255 24.523 1.00 85.38 91 ARG A C 1
ATOM 730 O O . ARG A 1 91 ? -14.734 1.208 25.620 1.00 85.38 91 ARG A O 1
ATOM 737 N N . GLN A 1 92 ? -14.888 1.097 23.390 1.00 81.06 92 GLN A N 1
ATOM 738 C CA . GLN A 1 92 ? -16.338 0.844 23.391 1.00 81.06 92 GLN A CA 1
ATOM 739 C C . GLN A 1 92 ? -16.715 -0.477 24.078 1.00 81.06 92 GLN A C 1
ATOM 741 O O . GLN A 1 92 ? -17.797 -0.592 24.643 1.00 81.06 92 GLN A O 1
ATOM 746 N N . LEU A 1 93 ? -15.829 -1.471 24.034 1.00 83.75 93 LEU A N 1
ATOM 747 C CA . LEU A 1 93 ? -16.035 -2.782 24.649 1.00 83.75 93 LEU A CA 1
ATOM 748 C C . LEU A 1 93 ? -15.540 -2.863 26.108 1.00 83.75 93 LEU A C 1
ATOM 750 O O . LEU A 1 93 ? -15.653 -3.924 26.717 1.00 83.75 93 LEU A O 1
ATOM 754 N N . GLY A 1 94 ? -14.999 -1.775 26.671 1.00 81.38 94 GLY A N 1
ATOM 755 C CA . GLY A 1 94 ? -14.541 -1.713 28.065 1.00 81.38 94 GLY A CA 1
ATOM 756 C C . GLY A 1 94 ? -13.243 -2.476 28.356 1.00 81.38 94 GLY A C 1
ATOM 757 O O . GLY A 1 94 ? -12.971 -2.793 29.511 1.00 81.38 94 GLY A O 1
ATOM 758 N N . TYR A 1 95 ? -12.442 -2.786 27.332 1.00 74.25 95 TYR A N 1
ATOM 759 C CA . TYR A 1 95 ? -11.139 -3.449 27.502 1.00 74.25 95 TYR A CA 1
ATOM 760 C C . TYR A 1 95 ? -10.004 -2.480 27.885 1.00 74.25 95 TYR A C 1
ATOM 762 O O . TYR A 1 95 ? -8.897 -2.933 28.176 1.00 74.25 95 TYR A O 1
ATOM 770 N N . LEU A 1 96 ? -10.256 -1.168 27.833 1.00 59.06 96 LEU A N 1
ATOM 771 C CA . LEU A 1 96 ? -9.281 -0.081 27.973 1.00 59.06 96 LEU A CA 1
ATOM 772 C C . LEU A 1 96 ? -9.949 1.125 28.634 1.00 59.06 96 LEU A C 1
ATOM 774 O O . LEU A 1 96 ? -9.323 1.709 29.542 1.00 59.06 96 LEU A O 1
#